Protein AF-A0AA96GDY6-F1 (afdb_monomer)

Sequence (91 aa):
MNLHQRGTELIEALKGHLLEVLHGHPDAEPGGTGVFQEEIARRAGLHNMGTGELDHTCGEMLRLLHKEGKIKLVDEAEPDEKRKRWRLTSQ

Solvent-accessible surface area (backbone atoms only — not comparable to full-atom values): 5034 Å² total; per-residue (Å²): 137,59,72,68,59,55,52,51,54,53,52,52,52,51,46,50,49,52,49,52,56,37,75,74,32,77,41,14,38,64,89,44,82,27,39,35,41,49,58,53,16,50,77,66,68,30,53,51,102,82,49,71,65,35,47,47,52,43,52,54,46,52,52,50,38,33,77,71,61,54,28,42,76,70,45,86,83,52,85,49,67,54,70,24,19,37,20,40,45,81,124

Secondary structure (DSSP, 8-state):
--HHHHHHHHHHHHHHHHHHHHHT-GGGSTTS--EEHHHHHHHHT---SS-THHHHHHHHHHHHHHHTTSEEES-TT---GGG-EEEE---

Foldseek 3Di:
DDPVVVVVVVLVVLLVLLLVLQVPDPQQEAVHPFDFLLVSCVSSVLDDPPDCPSSVVSLVSLVVCVVVQQKDWPCPPDPDSRRIGMHGDDD

Structure (mmCIF, N/CA/C/O backbone):
data_AF-A0AA96GDY6-F1
#
_entry.id   AF-A0AA96GDY6-F1
#
loop_
_atom_site.group_PDB
_atom_site.id
_atom_site.type_symbol
_atom_site.label_atom_id
_atom_site.label_alt_id
_atom_site.label_comp_id
_atom_site.label_asym_id
_atom_site.label_entity_id
_atom_site.label_seq_id
_atom_site.pdbx_PDB_ins_code
_atom_site.Cartn_x
_atom_site.Cartn_y
_atom_site.Cartn_z
_atom_site.occupancy
_atom_site.B_iso_or_equiv
_atom_site.auth_seq_id
_atom_site.auth_comp_id
_atom_site.auth_asym_id
_atom_site.auth_atom_id
_atom_site.pdbx_PDB_model_num
ATOM 1 N N . MET A 1 1 ? -3.804 13.299 -28.818 1.00 54.09 1 MET A N 1
ATOM 2 C CA . MET A 1 1 ? -3.715 12.686 -27.473 1.00 54.09 1 MET A CA 1
ATOM 3 C C . MET A 1 1 ? -2.635 13.413 -26.689 1.00 54.09 1 MET A C 1
ATOM 5 O O . MET A 1 1 ? -1.530 13.526 -27.205 1.00 54.09 1 MET A O 1
ATOM 9 N N . ASN A 1 2 ? -2.969 13.970 -25.522 1.00 77.50 2 ASN A N 1
ATOM 10 C CA . ASN A 1 2 ? -2.075 14.814 -24.721 1.00 77.50 2 ASN A CA 1
ATOM 11 C C . ASN A 1 2 ? -1.209 13.946 -23.782 1.00 77.50 2 ASN A C 1
ATOM 13 O O . ASN A 1 2 ? -1.712 12.993 -23.190 1.00 77.50 2 ASN A O 1
ATOM 17 N N . LEU A 1 3 ? 0.081 14.265 -23.644 1.00 74.81 3 LEU A N 1
ATOM 18 C CA . LEU A 1 3 ? 1.038 13.545 -22.791 1.00 74.81 3 LEU A CA 1
ATOM 19 C C . LEU A 1 3 ? 0.575 13.484 -2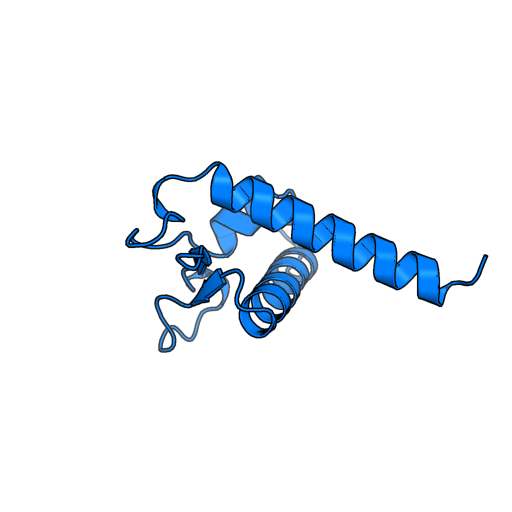1.325 1.00 74.81 3 LEU A C 1
ATOM 21 O O . LEU A 1 3 ? 0.739 12.463 -20.665 1.00 74.81 3 LEU A O 1
ATOM 25 N N . HIS A 1 4 ? -0.079 14.546 -20.850 1.00 73.88 4 HIS A N 1
ATOM 26 C CA . HIS A 1 4 ? -0.631 14.611 -19.496 1.00 73.88 4 HIS A CA 1
ATOM 27 C C . HIS A 1 4 ? -1.737 13.576 -19.247 1.00 73.88 4 HIS A C 1
ATOM 29 O O . HIS A 1 4 ? -1.750 12.957 -18.190 1.00 73.88 4 HIS A O 1
ATOM 35 N N . GLN A 1 5 ? -2.618 13.336 -20.227 1.00 75.25 5 GLN A N 1
ATOM 36 C CA . GLN A 1 5 ? -3.686 12.334 -20.095 1.00 75.25 5 GLN A CA 1
ATOM 37 C C . GLN A 1 5 ? -3.108 10.923 -19.958 1.00 75.25 5 GLN A C 1
ATOM 39 O O . GLN A 1 5 ? -3.520 10.174 -19.080 1.00 75.25 5 GLN A O 1
ATOM 44 N N . ARG A 1 6 ? -2.079 10.607 -20.752 1.00 80.69 6 ARG A N 1
ATOM 45 C CA . ARG A 1 6 ? -1.374 9.318 -20.674 1.00 80.69 6 ARG A CA 1
ATOM 46 C C . ARG A 1 6 ? -0.675 9.113 -19.330 1.00 80.69 6 ARG A C 1
ATOM 48 O O . ARG A 1 6 ? -0.651 8.000 -18.820 1.00 80.69 6 ARG A O 1
ATOM 55 N N . GLY A 1 7 ? -0.114 10.180 -18.756 1.00 83.50 7 GLY A N 1
ATOM 56 C CA . GLY A 1 7 ? 0.500 10.132 -17.428 1.00 83.50 7 GLY A CA 1
ATOM 57 C C . GLY A 1 7 ? -0.514 9.803 -16.332 1.00 83.50 7 GLY A C 1
ATOM 58 O O . GLY A 1 7 ? -0.259 8.936 -15.502 1.00 83.50 7 GLY A O 1
ATOM 59 N N . THR A 1 8 ? -1.6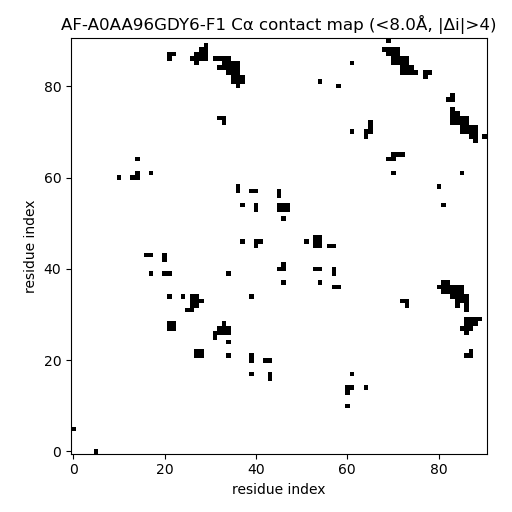86 10.443 -16.359 1.00 88.19 8 THR A N 1
ATOM 60 C CA . THR A 1 8 ? -2.768 10.157 -15.405 1.00 88.19 8 THR A CA 1
ATOM 61 C C . THR A 1 8 ? -3.289 8.729 -15.547 1.00 88.19 8 THR A C 1
ATOM 63 O O . THR A 1 8 ? -3.415 8.035 -14.545 1.00 88.19 8 THR A O 1
ATOM 66 N N . GLU A 1 9 ? -3.531 8.260 -16.772 1.00 90.62 9 GLU A N 1
ATOM 67 C CA . GLU A 1 9 ? -3.984 6.885 -17.031 1.00 90.62 9 GLU A CA 1
ATOM 68 C C . GLU A 1 9 ? -3.003 5.840 -16.483 1.00 90.62 9 GLU A C 1
ATOM 70 O O . GLU A 1 9 ? -3.422 4.856 -15.877 1.00 90.62 9 GLU A O 1
ATOM 75 N N . LEU A 1 10 ? -1.695 6.073 -16.639 1.00 89.38 10 LEU A N 1
ATOM 76 C CA . LEU A 1 10 ? -0.664 5.179 -16.114 1.00 89.38 10 LEU A CA 1
ATOM 77 C C . LEU A 1 10 ? -0.660 5.137 -14.579 1.00 89.38 10 LEU A C 1
ATOM 79 O O . LEU A 1 10 ? -0.526 4.063 -13.995 1.00 89.38 10 LEU A O 1
ATOM 83 N N . ILE A 1 11 ? -0.824 6.292 -13.927 1.00 91.94 11 ILE A N 1
ATOM 84 C CA . ILE A 1 11 ? -0.904 6.384 -12.463 1.00 91.94 11 ILE A CA 1
ATOM 85 C C . ILE A 1 11 ? -2.139 5.637 -11.947 1.00 91.94 11 ILE A C 1
ATOM 87 O O . ILE A 1 11 ? -2.032 4.863 -10.998 1.00 91.94 11 ILE A O 1
ATOM 91 N N . GLU A 1 12 ? -3.300 5.820 -12.580 1.00 94.12 12 GLU A N 1
ATOM 92 C CA . GLU A 1 12 ? -4.526 5.105 -12.205 1.00 94.12 12 GLU A CA 1
ATOM 93 C C . GLU A 1 12 ? -4.395 3.591 -12.402 1.00 94.12 12 GLU A C 1
ATOM 95 O O . GLU A 1 12 ? -4.770 2.824 -11.516 1.00 94.12 12 GLU A O 1
ATOM 100 N N . ALA A 1 13 ? -3.800 3.150 -13.515 1.00 93.06 13 ALA A N 1
ATOM 101 C CA . ALA A 1 13 ? -3.547 1.733 -13.763 1.00 93.06 13 ALA A CA 1
ATOM 102 C C . ALA A 1 13 ? -2.633 1.121 -12.690 1.00 93.06 13 ALA A C 1
ATOM 104 O O . ALA A 1 13 ? -2.902 0.029 -12.190 1.00 93.06 13 ALA A O 1
ATOM 105 N N . LEU A 1 14 ? -1.583 1.843 -12.285 1.00 93.81 14 LEU A N 1
ATOM 106 C CA . LEU A 1 14 ? -0.662 1.379 -11.253 1.00 93.81 14 LEU A CA 1
ATOM 107 C C . LEU A 1 14 ? -1.327 1.308 -9.873 1.00 93.81 14 LEU A C 1
ATOM 109 O O . LEU A 1 14 ? -1.159 0.322 -9.159 1.00 93.81 14 LEU A O 1
ATOM 113 N N . LYS A 1 15 ? -2.124 2.319 -9.510 1.00 95.56 15 LYS A N 1
ATOM 114 C CA . LYS A 1 15 ? -2.936 2.303 -8.285 1.00 95.56 15 LYS A CA 1
ATOM 115 C C . LYS A 1 15 ? -3.910 1.123 -8.268 1.00 95.56 15 LYS A C 1
ATOM 117 O O . LYS A 1 15 ? -4.002 0.437 -7.253 1.00 95.56 15 LYS A O 1
ATOM 122 N N . GLY A 1 16 ? -4.598 0.871 -9.384 1.00 96.25 16 GLY A N 1
ATOM 123 C CA . GLY A 1 16 ? -5.495 -0.274 -9.545 1.00 96.25 16 GLY A CA 1
ATOM 124 C C . GLY A 1 16 ? -4.775 -1.603 -9.317 1.00 96.25 16 GLY A C 1
ATOM 125 O O . GLY A 1 16 ? -5.214 -2.401 -8.494 1.00 96.25 16 GLY A O 1
ATOM 126 N N . HIS A 1 17 ? -3.612 -1.785 -9.943 1.00 96.12 17 HIS A N 1
ATOM 127 C CA . HIS A 1 17 ? -2.779 -2.980 -9.769 1.00 96.12 17 HIS A CA 1
ATOM 128 C C . HIS A 1 17 ? -2.344 -3.200 -8.310 1.00 96.12 17 HIS A C 1
ATOM 130 O O . HIS A 1 17 ? -2.432 -4.310 -7.788 1.00 96.12 17 HIS A O 1
ATOM 136 N N . LEU A 1 18 ? -1.932 -2.144 -7.599 1.00 95.75 18 LEU A N 1
ATOM 137 C CA . LEU A 1 18 ? -1.584 -2.258 -6.175 1.00 95.75 18 LEU A CA 1
ATOM 138 C C . LEU A 1 18 ? -2.782 -2.631 -5.298 1.00 95.75 18 LEU A C 1
ATOM 140 O O . LEU A 1 18 ? -2.630 -3.389 -4.337 1.00 95.75 18 LEU A O 1
ATOM 144 N N . LEU A 1 19 ? -3.973 -2.126 -5.623 1.00 96.81 19 LEU A N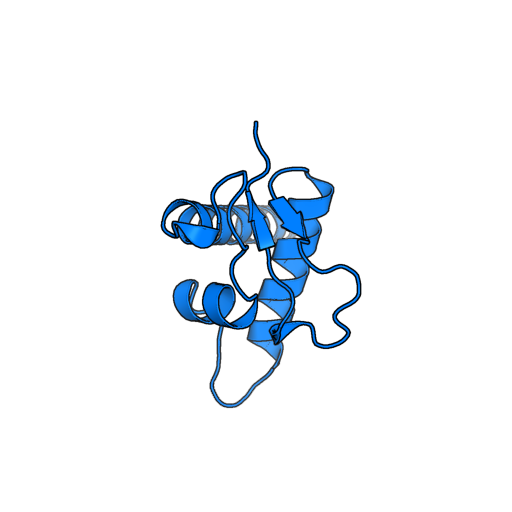 1
ATOM 145 C CA .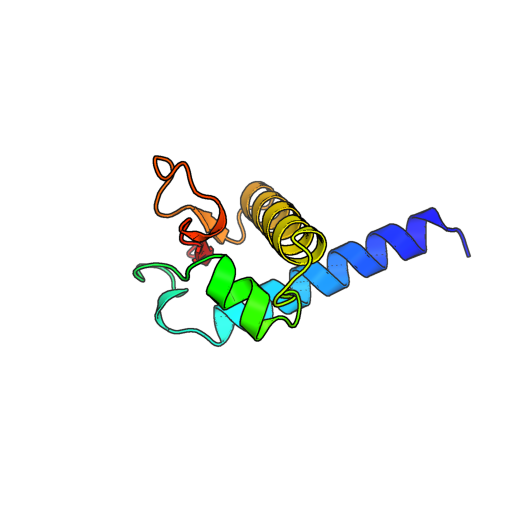 LEU A 1 19 ? -5.194 -2.539 -4.941 1.00 96.81 19 LEU A CA 1
ATOM 146 C C . LEU A 1 19 ? -5.504 -4.011 -5.211 1.00 96.81 19 LEU A C 1
ATOM 148 O O . LEU A 1 19 ? -5.857 -4.710 -4.269 1.00 96.81 19 LEU A O 1
ATOM 152 N N . GLU A 1 20 ? -5.358 -4.505 -6.439 1.00 96.81 20 GLU A N 1
ATOM 153 C CA . GLU A 1 20 ? -5.547 -5.930 -6.751 1.00 96.81 20 GLU A CA 1
ATOM 154 C C . GLU A 1 20 ? -4.592 -6.821 -5.944 1.00 96.81 20 GLU A C 1
ATOM 156 O O . GLU A 1 20 ? -5.025 -7.809 -5.347 1.00 96.81 20 GLU A O 1
ATOM 161 N N . VAL A 1 21 ? -3.318 -6.428 -5.834 1.00 96.06 21 VAL A N 1
ATOM 162 C CA . VAL A 1 21 ? -2.326 -7.118 -4.991 1.00 96.06 21 VAL A CA 1
ATOM 163 C C . VAL A 1 21 ? -2.772 -7.180 -3.528 1.00 96.06 21 VAL A C 1
ATOM 165 O O . VAL A 1 21 ? -2.651 -8.231 -2.898 1.00 96.06 21 VAL A O 1
ATOM 168 N N . LEU A 1 22 ? -3.298 -6.078 -2.985 1.00 96.06 22 LEU A N 1
ATOM 169 C CA . LEU A 1 22 ? -3.795 -6.0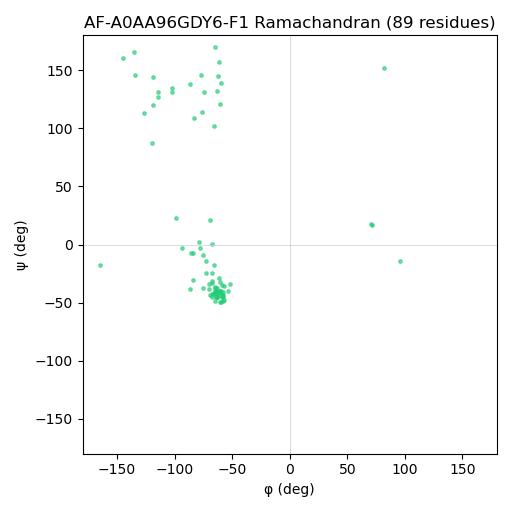28 -1.608 1.00 96.06 22 LEU A CA 1
ATOM 170 C C . LEU A 1 22 ? -5.069 -6.860 -1.421 1.00 96.06 22 LEU A C 1
ATOM 172 O O . LEU A 1 22 ? -5.146 -7.616 -0.463 1.00 96.06 22 LEU A O 1
ATOM 176 N N . HIS A 1 23 ? -6.037 -6.802 -2.337 1.00 95.81 23 HIS A N 1
ATOM 177 C CA . HIS A 1 23 ? -7.237 -7.648 -2.262 1.00 95.81 23 HIS A CA 1
ATOM 178 C C . HIS A 1 23 ? -6.903 -9.145 -2.321 1.00 95.81 23 HIS A C 1
ATOM 180 O O . HIS A 1 23 ? -7.616 -9.958 -1.741 1.00 95.81 23 HIS A O 1
ATOM 186 N N . GLY A 1 24 ? -5.807 -9.518 -2.987 1.00 94.69 24 GLY A N 1
ATOM 187 C CA . GLY A 1 24 ? -5.299 -10.888 -3.018 1.00 94.69 24 GLY A CA 1
ATOM 188 C C . GLY A 1 24 ? -4.517 -11.321 -1.770 1.00 94.69 24 GLY A C 1
ATOM 189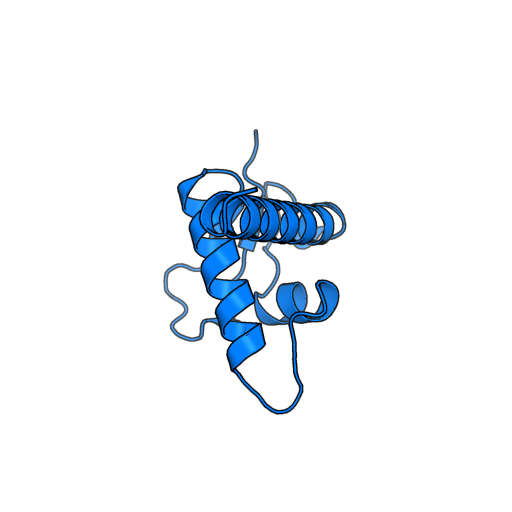 O O . GLY A 1 24 ? -3.995 -12.439 -1.758 1.00 94.69 24 GLY A O 1
ATOM 190 N N . HIS A 1 25 ? -4.379 -10.470 -0.745 1.00 95.31 25 HIS A N 1
ATOM 191 C CA . HIS A 1 25 ? -3.578 -10.755 0.445 1.00 95.31 25 HIS A CA 1
ATOM 192 C C . HIS A 1 25 ? -4.431 -10.747 1.730 1.00 95.31 25 HIS A C 1
ATOM 194 O O . HIS A 1 25 ? -4.952 -9.697 2.097 1.00 95.31 25 HIS A O 1
ATOM 200 N N . PRO A 1 26 ? -4.510 -11.856 2.495 1.00 92.75 26 PRO A N 1
ATOM 201 C CA . PRO A 1 26 ? -5.380 -11.939 3.677 1.00 92.75 26 PRO A CA 1
ATOM 202 C C . PRO A 1 26 ? -5.025 -10.902 4.754 1.00 92.75 26 PRO A C 1
ATOM 204 O O . PRO A 1 26 ? -5.898 -10.251 5.315 1.00 92.75 26 PRO A O 1
ATOM 207 N N . ASP A 1 27 ? -3.732 -10.660 4.992 1.00 95.50 27 ASP A N 1
ATOM 208 C CA . ASP A 1 27 ? -3.296 -9.646 5.967 1.00 95.50 27 ASP A CA 1
ATOM 209 C C . ASP A 1 27 ? -3.660 -8.198 5.583 1.00 95.50 27 ASP A C 1
ATOM 211 O O . ASP A 1 27 ? -3.645 -7.316 6.446 1.00 95.50 27 ASP A O 1
ATOM 215 N N . ALA A 1 28 ? -3.988 -7.932 4.313 1.00 95.56 28 ALA A N 1
ATOM 216 C CA . ALA A 1 28 ? -4.416 -6.615 3.849 1.00 95.56 28 ALA A CA 1
ATOM 217 C C . ALA A 1 28 ? -5.911 -6.356 4.069 1.00 95.56 28 ALA A C 1
ATOM 219 O O . ALA A 1 28 ? -6.357 -5.231 3.837 1.00 95.56 28 ALA A O 1
ATOM 220 N N . GLU A 1 29 ? -6.690 -7.351 4.499 1.00 94.44 29 GLU A N 1
ATOM 221 C CA . GLU A 1 29 ? -8.114 -7.169 4.761 1.00 94.44 29 GLU A CA 1
ATOM 222 C C . GLU A 1 29 ? -8.371 -6.130 5.869 1.00 94.44 29 GLU A C 1
ATOM 224 O O . GLU A 1 29 ? -7.516 -5.868 6.732 1.00 94.44 29 GLU A O 1
ATOM 229 N N . PRO A 1 30 ? -9.568 -5.521 5.900 1.00 93.06 30 PRO A N 1
ATOM 230 C CA . PRO A 1 30 ? -9.930 -4.625 6.983 1.00 93.06 30 PRO A CA 1
ATOM 231 C C . PRO A 1 30 ? -9.907 -5.344 8.339 1.00 93.06 30 PRO A C 1
ATOM 233 O O . PRO A 1 30 ? -10.626 -6.308 8.569 1.00 93.06 30 PRO A O 1
ATOM 236 N N . GLY A 1 31 ? -9.076 -4.853 9.262 1.00 88.25 31 GLY A N 1
ATOM 237 C CA . GLY A 1 31 ? -8.849 -5.507 10.559 1.00 88.25 31 GLY A CA 1
ATOM 238 C C . GLY A 1 31 ? -7.612 -6.409 10.592 1.00 88.25 31 GLY A C 1
ATOM 239 O O . GLY A 1 31 ? -7.115 -6.680 11.682 1.00 88.25 31 GLY A O 1
ATOM 240 N N . GLY A 1 32 ? -7.049 -6.753 9.430 1.00 91.38 32 GLY A N 1
ATOM 241 C CA . GLY A 1 32 ? -5.799 -7.496 9.292 1.00 91.38 32 GLY A CA 1
ATOM 242 C C . GLY A 1 32 ? -4.570 -6.744 9.810 1.00 91.38 32 GLY A C 1
ATOM 243 O O . GLY A 1 32 ? -4.623 -5.547 10.134 1.00 91.38 32 GLY A O 1
ATOM 244 N N . THR A 1 33 ? -3.455 -7.468 9.890 1.00 93.38 33 THR A N 1
ATOM 245 C CA . THR A 1 33 ? -2.155 -7.004 10.408 1.00 93.38 33 THR A CA 1
ATOM 246 C C . THR A 1 33 ? -1.429 -6.041 9.464 1.00 93.38 33 THR A C 1
ATOM 248 O O . THR A 1 33 ? -0.512 -5.346 9.902 1.00 93.38 33 THR A O 1
ATOM 251 N N . GLY A 1 34 ? -1.866 -5.955 8.206 1.00 94.94 34 GLY A N 1
ATOM 252 C CA . GLY A 1 34 ? -1.260 -5.161 7.148 1.00 94.94 34 GLY A CA 1
ATOM 253 C C . GLY A 1 34 ? -0.075 -5.851 6.479 1.00 94.94 34 GLY A C 1
ATOM 254 O O . GLY A 1 34 ? 0.642 -6.647 7.080 1.00 94.94 34 GLY A O 1
ATOM 255 N N . VAL A 1 35 ? 0.140 -5.508 5.214 1.00 95.75 35 VAL A N 1
ATOM 256 C CA . VAL A 1 35 ? 1.188 -6.076 4.362 1.00 95.75 35 VAL A CA 1
ATOM 257 C C . VAL A 1 35 ? 2.339 -5.093 4.261 1.00 95.75 35 VAL A C 1
ATOM 259 O O . VAL A 1 35 ? 2.125 -3.898 4.052 1.00 95.75 35 VAL A O 1
ATOM 262 N N . PHE A 1 36 ? 3.565 -5.589 4.404 1.00 94.56 36 PHE A N 1
ATOM 263 C CA . PHE A 1 36 ? 4.763 -4.772 4.240 1.00 94.56 36 PHE A CA 1
ATOM 264 C C . PHE A 1 36 ? 4.840 -4.171 2.838 1.00 94.56 36 PHE A C 1
ATOM 266 O O . PHE A 1 36 ? 4.598 -4.862 1.848 1.00 94.56 36 PHE A O 1
ATOM 273 N N . GLN A 1 37 ? 5.243 -2.906 2.749 1.00 93.06 37 GLN A N 1
ATOM 274 C CA . GLN A 1 37 ? 5.452 -2.224 1.474 1.00 93.06 37 GLN A CA 1
ATOM 275 C C . GLN A 1 37 ? 6.390 -3.001 0.544 1.00 93.06 37 GLN A C 1
ATOM 277 O O . GLN A 1 37 ? 6.119 -3.087 -0.650 1.00 93.06 37 GLN A O 1
ATOM 282 N N . GLU A 1 38 ? 7.459 -3.597 1.078 1.00 91.19 38 GLU A N 1
ATOM 283 C CA . GLU A 1 38 ? 8.378 -4.425 0.287 1.00 91.19 38 GLU A CA 1
ATOM 284 C C . GLU A 1 38 ? 7.682 -5.645 -0.337 1.00 91.19 38 GLU A C 1
ATOM 286 O O . GLU A 1 38 ? 7.909 -5.965 -1.502 1.00 91.19 38 GLU A O 1
ATOM 291 N N . GLU A 1 39 ? 6.792 -6.306 0.405 1.00 92.69 39 GLU A N 1
ATOM 292 C CA . GLU A 1 39 ? 6.044 -7.458 -0.106 1.00 92.69 39 GLU A CA 1
ATOM 293 C C . GLU A 1 39 ? 5.008 -7.028 -1.155 1.00 92.69 39 GLU A C 1
ATOM 295 O O . GLU A 1 39 ? 4.859 -7.691 -2.184 1.00 92.69 39 GLU A O 1
ATOM 300 N N . ILE A 1 40 ? 4.349 -5.882 -0.952 1.00 94.19 40 ILE A N 1
ATOM 301 C CA . ILE A 1 40 ? 3.453 -5.285 -1.953 1.00 94.19 40 ILE A CA 1
ATOM 302 C C . ILE A 1 40 ? 4.234 -4.977 -3.235 1.00 94.19 40 ILE A C 1
ATOM 304 O O . ILE A 1 40 ? 3.817 -5.383 -4.319 1.00 94.19 40 ILE A O 1
ATOM 308 N N . ALA A 1 41 ? 5.390 -4.314 -3.121 1.00 92.00 41 ALA A N 1
ATOM 309 C CA . ALA A 1 41 ? 6.247 -3.983 -4.257 1.00 92.00 41 ALA A CA 1
ATOM 310 C C . ALA A 1 41 ? 6.694 -5.245 -5.006 1.00 92.00 41 ALA A C 1
ATOM 312 O O . ALA A 1 41 ? 6.609 -5.300 -6.234 1.00 92.00 41 ALA A O 1
ATOM 313 N N . ARG A 1 42 ? 7.105 -6.290 -4.277 1.00 90.81 42 ARG A N 1
ATOM 314 C CA . ARG A 1 42 ? 7.518 -7.575 -4.852 1.00 90.81 42 ARG A CA 1
ATOM 315 C C . ARG A 1 42 ? 6.397 -8.226 -5.654 1.00 90.81 42 ARG A C 1
ATOM 317 O O . ARG A 1 42 ? 6.622 -8.614 -6.798 1.00 90.81 42 ARG A O 1
ATOM 324 N N . ARG A 1 43 ? 5.193 -8.316 -5.087 1.00 91.75 43 ARG A N 1
ATOM 325 C CA . ARG A 1 43 ? 4.023 -8.906 -5.762 1.00 91.75 43 ARG A CA 1
ATOM 326 C C . ARG A 1 43 ? 3.540 -8.076 -6.942 1.00 91.75 43 ARG A C 1
ATOM 328 O O . ARG A 1 43 ? 3.091 -8.636 -7.935 1.00 91.75 43 ARG A O 1
ATOM 335 N N . ALA A 1 44 ? 3.673 -6.757 -6.852 1.00 90.88 44 ALA A N 1
ATOM 336 C CA . ALA A 1 44 ? 3.322 -5.847 -7.929 1.00 90.88 44 ALA A CA 1
ATOM 337 C C . ALA A 1 44 ? 4.345 -5.835 -9.080 1.00 90.88 44 ALA A C 1
ATOM 339 O O . ALA A 1 44 ? 4.077 -5.214 -10.106 1.00 90.88 44 ALA A O 1
ATOM 340 N N . GLY A 1 45 ? 5.507 -6.487 -8.929 1.00 88.81 45 GLY A N 1
ATOM 341 C CA . GLY A 1 45 ? 6.610 -6.391 -9.891 1.00 88.81 45 GLY A CA 1
ATOM 342 C C . GLY A 1 45 ? 7.321 -5.032 -9.865 1.00 88.81 45 GLY A C 1
ATOM 343 O O . GLY A 1 45 ? 8.045 -4.693 -10.795 1.00 88.81 45 GLY A O 1
ATOM 344 N N . LEU A 1 46 ? 7.124 -4.257 -8.796 1.00 84.94 46 LEU A N 1
ATOM 345 C CA . LEU A 1 46 ? 7.747 -2.955 -8.542 1.00 84.94 46 LEU A CA 1
ATOM 346 C C . LEU A 1 46 ? 8.944 -3.073 -7.593 1.00 84.94 46 LEU A C 1
ATOM 348 O O . LEU A 1 46 ? 9.306 -2.112 -6.925 1.00 84.94 46 LEU A O 1
ATOM 352 N N . HIS A 1 47 ? 9.548 -4.252 -7.508 1.00 74.88 47 HIS A N 1
ATOM 353 C CA . HIS A 1 47 ? 10.737 -4.485 -6.706 1.00 74.88 47 HIS A CA 1
ATOM 354 C C . HIS A 1 47 ? 11.907 -4.829 -7.624 1.00 74.88 47 HIS A C 1
ATOM 356 O O . HIS A 1 47 ? 11.806 -5.750 -8.435 1.00 74.88 47 HIS A O 1
ATOM 362 N N . ASN A 1 48 ? 13.027 -4.118 -7.485 1.00 66.06 48 ASN A N 1
ATOM 363 C CA . ASN A 1 48 ? 14.289 -4.510 -8.108 1.00 66.06 48 ASN A CA 1
ATOM 364 C C . ASN A 1 48 ? 15.295 -4.867 -7.012 1.00 66.06 48 ASN A C 1
ATOM 366 O O . ASN A 1 48 ? 15.520 -4.066 -6.107 1.00 66.06 48 ASN A O 1
ATOM 370 N N . MET A 1 49 ? 15.971 -6.014 -7.131 1.00 57.56 49 MET A N 1
ATOM 371 C CA . MET A 1 49 ? 17.000 -6.475 -6.182 1.00 57.56 49 MET A CA 1
ATOM 372 C C . MET A 1 49 ? 18.299 -5.633 -6.213 1.00 57.56 49 MET A C 1
ATOM 374 O O . MET A 1 49 ? 19.354 -6.103 -5.796 1.00 57.56 49 MET A O 1
ATOM 378 N N . GLY A 1 50 ? 18.250 -4.388 -6.704 1.00 54.03 50 GLY A N 1
ATOM 379 C CA . GLY A 1 50 ? 19.431 -3.533 -6.851 1.00 54.03 50 GLY A CA 1
ATOM 380 C C . GLY A 1 50 ? 19.187 -2.037 -7.087 1.00 54.03 50 GLY A C 1
ATOM 381 O O . GLY A 1 50 ? 20.106 -1.260 -6.849 1.00 54.03 50 GLY A O 1
ATOM 382 N N . THR A 1 51 ? 17.991 -1.591 -7.504 1.00 54.47 51 THR A N 1
ATOM 383 C CA . THR A 1 51 ? 17.696 -0.155 -7.708 1.00 54.47 51 THR A CA 1
ATOM 384 C C . THR A 1 51 ? 16.443 0.271 -6.936 1.00 54.47 51 THR A C 1
ATOM 386 O O . THR A 1 51 ? 15.331 -0.148 -7.243 1.00 54.47 51 THR A O 1
ATOM 389 N N . GLY A 1 52 ? 16.611 1.126 -5.921 1.00 59.59 52 GLY A N 1
ATOM 390 C CA . GLY A 1 52 ? 15.535 1.565 -5.015 1.00 59.59 52 GLY A CA 1
ATOM 391 C C . GLY A 1 52 ? 14.437 2.442 -5.640 1.00 59.59 52 GLY A C 1
ATOM 392 O O . GLY A 1 52 ? 13.514 2.849 -4.941 1.00 59.59 52 GLY A O 1
ATOM 393 N N . GLU A 1 53 ? 14.508 2.743 -6.939 1.00 61.06 53 GLU A N 1
ATOM 394 C CA . GLU A 1 53 ? 13.546 3.609 -7.639 1.00 61.06 53 GLU A CA 1
ATOM 395 C C . GLU A 1 53 ? 12.156 2.966 -7.800 1.00 61.06 53 GLU A C 1
ATOM 397 O O . GLU A 1 53 ? 11.136 3.654 -7.708 1.00 61.06 53 GLU A O 1
ATOM 402 N N . LEU A 1 54 ? 12.085 1.641 -7.988 1.00 65.06 54 LEU A N 1
ATOM 403 C CA . LEU A 1 54 ? 10.796 0.945 -8.101 1.00 65.06 54 LEU A CA 1
ATOM 404 C C . LEU A 1 54 ? 10.117 0.794 -6.726 1.00 65.06 54 LEU A C 1
ATOM 406 O O . LEU A 1 54 ? 8.912 1.035 -6.610 1.00 65.06 54 LEU A O 1
ATOM 410 N N . ASP A 1 55 ? 10.906 0.542 -5.673 1.00 76.56 55 ASP A N 1
ATOM 411 C CA . ASP A 1 55 ? 10.435 0.537 -4.279 1.00 76.56 55 ASP A CA 1
ATOM 412 C C . ASP A 1 55 ? 9.855 1.913 -3.891 1.00 76.56 55 ASP A C 1
ATOM 414 O O . ASP A 1 55 ? 8.818 1.998 -3.225 1.00 76.56 55 ASP A O 1
ATOM 418 N N . HIS A 1 56 ? 10.499 2.999 -4.343 1.00 84.38 56 HIS A N 1
ATOM 419 C CA . HIS A 1 56 ? 10.012 4.365 -4.147 1.00 84.38 56 HIS A CA 1
ATOM 420 C C . HIS A 1 56 ? 8.682 4.608 -4.871 1.00 84.38 56 HIS A C 1
ATOM 422 O O . HIS A 1 56 ? 7.747 5.137 -4.271 1.00 84.38 56 HIS A O 1
ATOM 428 N N . THR A 1 57 ? 8.565 4.160 -6.125 1.00 87.94 57 THR A N 1
ATOM 429 C CA . THR A 1 57 ? 7.323 4.283 -6.905 1.00 87.94 57 THR A CA 1
ATOM 430 C C . THR A 1 57 ? 6.150 3.591 -6.207 1.00 87.94 57 THR A C 1
ATOM 432 O O . THR A 1 57 ? 5.073 4.177 -6.094 1.00 87.94 57 THR A O 1
ATOM 435 N N . CYS A 1 58 ? 6.359 2.379 -5.678 1.00 91.31 58 CYS A N 1
ATOM 436 C CA . CYS A 1 58 ? 5.350 1.677 -4.881 1.00 91.31 58 CYS A CA 1
ATOM 437 C C . CYS A 1 58 ? 4.910 2.516 -3.666 1.00 91.31 58 CYS A C 1
ATOM 439 O O . CYS A 1 58 ? 3.715 2.731 -3.458 1.00 91.31 58 CYS A O 1
ATOM 441 N N . GLY A 1 59 ? 5.871 3.065 -2.914 1.00 91.75 59 GLY A N 1
ATOM 442 C CA . GLY A 1 59 ? 5.598 3.921 -1.757 1.00 91.75 59 GLY A CA 1
ATOM 443 C C . GLY A 1 59 ? 4.766 5.162 -2.092 1.00 91.75 59 GLY A C 1
ATOM 444 O O . GLY A 1 59 ? 3.791 5.455 -1.398 1.00 91.75 59 GLY A O 1
ATOM 445 N N . GLU A 1 60 ? 5.092 5.874 -3.173 1.00 93.12 60 GLU A N 1
ATOM 446 C CA . GLU A 1 60 ? 4.321 7.051 -3.596 1.00 93.12 60 GLU A CA 1
ATOM 447 C C . GLU A 1 60 ? 2.880 6.687 -3.977 1.00 93.12 60 GLU A C 1
ATOM 449 O O . GLU A 1 60 ? 1.939 7.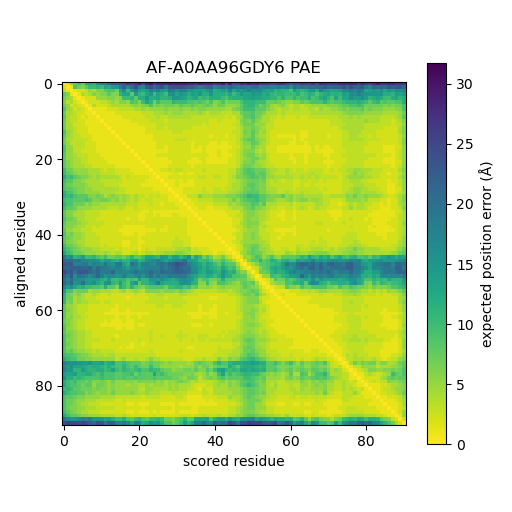370 -3.565 1.00 93.12 60 GLU A O 1
ATOM 454 N N . MET A 1 61 ? 2.675 5.581 -4.697 1.00 95.19 61 MET A N 1
ATOM 455 C CA . MET A 1 61 ? 1.328 5.133 -5.063 1.00 95.19 61 MET A CA 1
ATOM 456 C C . MET A 1 61 ? 0.498 4.729 -3.840 1.00 95.19 61 MET A C 1
ATOM 458 O O . MET A 1 61 ? -0.677 5.090 -3.753 1.00 95.19 61 MET A O 1
ATOM 462 N N . LEU A 1 62 ? 1.100 4.052 -2.859 1.00 94.94 62 LEU A N 1
ATOM 463 C CA . LEU A 1 62 ? 0.431 3.713 -1.598 1.00 94.94 62 LEU A CA 1
ATOM 464 C C . LEU A 1 62 ? 0.022 4.975 -0.823 1.00 94.94 62 LEU A C 1
ATOM 466 O O . LEU A 1 62 ? -1.092 5.058 -0.306 1.00 94.94 62 LEU A O 1
ATOM 470 N N . ARG A 1 63 ? 0.862 6.016 -0.806 1.00 94.94 63 ARG A N 1
ATOM 471 C CA . ARG A 1 63 ? 0.501 7.305 -0.194 1.00 94.94 63 ARG A CA 1
ATOM 472 C C . ARG A 1 63 ? -0.649 8.000 -0.919 1.00 94.94 63 ARG A C 1
ATOM 474 O O . ARG A 1 63 ? -1.480 8.617 -0.253 1.00 94.94 63 ARG A O 1
ATOM 481 N N . LEU A 1 64 ? -0.717 7.923 -2.249 1.00 95.88 64 LEU A N 1
ATOM 482 C CA . LEU A 1 64 ? -1.854 8.453 -3.010 1.00 95.88 64 LEU A CA 1
ATOM 483 C C . LEU A 1 64 ? -3.142 7.693 -2.677 1.00 95.88 64 LEU A C 1
ATOM 485 O O . LEU A 1 64 ? -4.130 8.316 -2.298 1.00 95.88 64 LEU A O 1
ATOM 489 N N . LEU A 1 65 ? -3.104 6.359 -2.696 1.00 96.38 65 LEU A N 1
ATOM 490 C CA . LEU A 1 65 ? -4.235 5.510 -2.304 1.00 96.38 65 LEU A CA 1
ATOM 491 C C . LEU A 1 65 ? -4.696 5.765 -0.861 1.00 96.38 65 LEU A C 1
ATOM 493 O O . LEU A 1 65 ? -5.891 5.714 -0.566 1.00 96.38 65 LEU A O 1
ATOM 497 N N . HIS A 1 66 ? -3.762 6.065 0.043 1.00 96.00 66 HIS A N 1
ATOM 498 C CA . HIS A 1 66 ? -4.074 6.449 1.416 1.00 96.00 66 HIS A CA 1
ATOM 499 C C . HIS A 1 66 ? -4.786 7.801 1.489 1.00 96.00 66 HIS A C 1
ATOM 501 O O . HIS A 1 66 ? -5.805 7.916 2.166 1.00 96.00 66 HIS A O 1
ATOM 507 N N . LYS A 1 67 ? -4.309 8.811 0.749 1.00 95.12 67 LYS A N 1
ATOM 508 C CA . LYS A 1 67 ? -4.994 10.111 0.636 1.00 95.12 67 LYS A CA 1
ATOM 509 C C . LY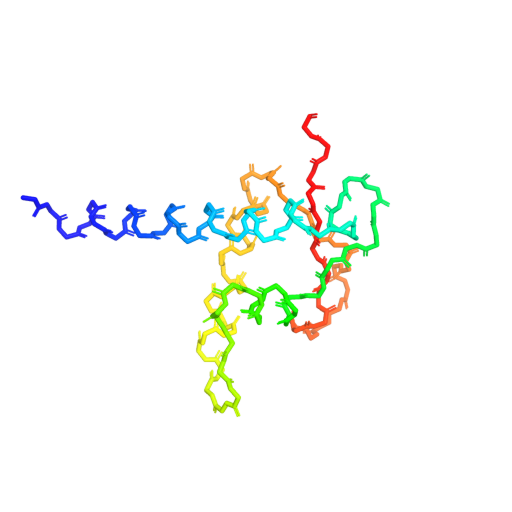S A 1 67 ? -6.397 9.976 0.038 1.00 95.12 67 LYS A C 1
ATOM 511 O O . LYS A 1 67 ? -7.290 10.726 0.414 1.00 95.12 67 LYS A O 1
ATOM 516 N N . GLU A 1 68 ? -6.595 9.009 -0.854 1.00 95.19 68 GLU A N 1
ATOM 517 C CA . GLU A 1 68 ? -7.895 8.653 -1.439 1.00 95.19 68 GLU A CA 1
ATOM 518 C C . GLU A 1 68 ? -8.781 7.816 -0.497 1.00 95.19 68 GLU A C 1
ATOM 520 O O . GLU A 1 68 ? -9.916 7.487 -0.843 1.00 95.19 68 GLU A O 1
ATOM 525 N N . GLY A 1 69 ? -8.284 7.453 0.690 1.00 95.56 69 GLY A N 1
ATOM 526 C CA . GLY A 1 69 ? -9.024 6.685 1.690 1.00 95.56 69 GLY A CA 1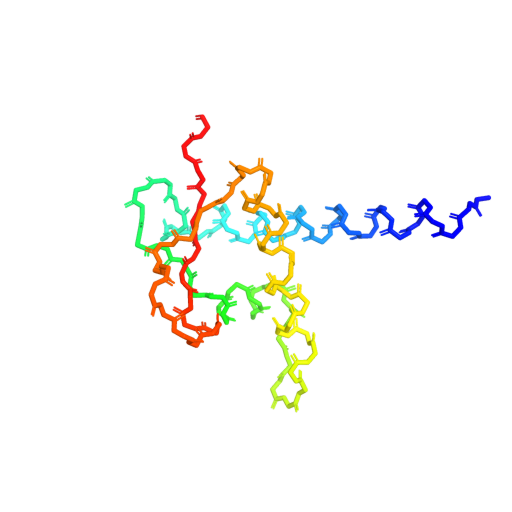
ATOM 527 C C . GLY A 1 69 ? -9.262 5.222 1.314 1.00 95.56 69 GLY A C 1
ATOM 528 O O . GLY A 1 69 ? -10.135 4.587 1.902 1.00 95.56 69 GLY A O 1
ATOM 529 N N . LYS A 1 70 ? -8.519 4.673 0.343 1.00 96.50 70 LYS A N 1
ATOM 530 C CA . LYS A 1 70 ? -8.641 3.275 -0.119 1.00 96.50 70 LYS A CA 1
ATOM 531 C C . LYS A 1 70 ? -7.856 2.287 0.735 1.00 96.50 70 LYS A C 1
ATOM 533 O O . LYS A 1 70 ? -8.232 1.126 0.869 1.00 96.50 70 LYS A O 1
ATOM 538 N N . ILE A 1 71 ? -6.754 2.757 1.304 1.00 96.50 71 ILE A N 1
ATOM 539 C CA . ILE A 1 71 ? -5.896 1.988 2.201 1.00 96.50 71 ILE A CA 1
ATOM 540 C C . ILE A 1 71 ? -5.531 2.848 3.404 1.00 96.50 71 ILE A C 1
ATOM 542 O O . ILE A 1 71 ? -5.702 4.064 3.378 1.00 96.50 71 ILE A O 1
ATOM 546 N N . LYS A 1 72 ? -5.011 2.228 4.456 1.00 95.88 72 LYS A N 1
ATOM 547 C CA . LYS A 1 72 ? -4.480 2.916 5.632 1.00 95.88 72 LYS A CA 1
ATOM 548 C C . LYS A 1 72 ? -3.144 2.326 6.053 1.00 95.88 72 LYS A C 1
ATOM 550 O O . LYS A 1 72 ? -2.922 1.117 5.929 1.00 95.88 72 LYS A O 1
ATOM 555 N N . LEU A 1 73 ? -2.282 3.199 6.561 1.00 94.19 73 LEU A N 1
ATOM 556 C CA . LEU A 1 73 ? -1.025 2.819 7.188 1.00 94.19 73 LEU A CA 1
ATOM 557 C C . LEU A 1 73 ? -1.324 2.223 8.571 1.00 94.19 73 LEU A C 1
ATOM 559 O O . LEU A 1 73 ? -2.122 2.767 9.332 1.00 94.19 73 LEU A O 1
ATOM 563 N N . VAL A 1 74 ? -0.735 1.069 8.871 1.00 92.00 74 VAL A N 1
ATOM 564 C CA . VAL A 1 74 ? -0.898 0.383 10.162 1.00 92.00 74 VAL A CA 1
ATOM 565 C C . VAL A 1 74 ? 0.120 0.893 11.179 1.00 92.00 74 VAL A C 1
ATOM 567 O O . VAL A 1 74 ? -0.237 1.091 12.336 1.00 92.00 74 VAL A O 1
ATOM 570 N N . ASP A 1 75 ? 1.351 1.165 10.737 1.00 84.75 75 ASP A N 1
ATOM 571 C CA . ASP A 1 75 ? 2.451 1.609 11.597 1.00 84.75 75 ASP A CA 1
ATOM 572 C C . ASP A 1 75 ? 2.955 2.994 11.172 1.00 84.75 75 ASP A C 1
ATOM 574 O O . ASP A 1 75 ? 3.894 3.122 10.386 1.00 84.75 75 ASP A O 1
ATOM 578 N N . GLU A 1 76 ? 2.344 4.059 11.694 1.00 79.12 76 GLU A N 1
ATOM 579 C CA . GLU A 1 76 ? 2.780 5.434 11.391 1.00 79.12 76 GLU A CA 1
ATOM 580 C C . GLU A 1 76 ? 4.165 5.765 11.967 1.00 79.12 76 GLU A C 1
ATOM 582 O O . GLU A 1 76 ? 4.862 6.635 11.447 1.00 79.12 76 GLU A O 1
ATOM 587 N N . ALA A 1 77 ? 4.574 5.055 13.022 1.00 84.00 77 ALA A N 1
ATOM 588 C CA . ALA A 1 77 ? 5.832 5.280 13.726 1.00 84.00 77 ALA A CA 1
ATOM 589 C C . ALA A 1 77 ? 7.043 4.555 13.110 1.00 84.00 77 ALA A C 1
ATOM 591 O O . ALA A 1 77 ? 8.156 4.774 13.579 1.00 84.00 77 ALA A O 1
ATOM 592 N N . GLU A 1 78 ? 6.858 3.689 12.107 1.00 86.12 78 GLU A N 1
ATOM 593 C CA . GLU A 1 78 ? 7.961 2.952 11.478 1.00 86.12 78 GLU A CA 1
ATOM 594 C C . GLU A 1 78 ? 8.748 3.878 10.528 1.00 86.12 78 GLU A C 1
ATOM 596 O O . GLU A 1 78 ? 8.192 4.333 9.519 1.00 86.12 78 GLU A O 1
ATOM 601 N N . PRO A 1 79 ? 10.025 4.195 10.830 1.00 80.94 79 PRO A N 1
ATOM 602 C CA . PRO A 1 79 ? 10.834 5.068 9.984 1.00 80.94 79 PRO A CA 1
ATOM 603 C C . PRO A 1 79 ? 11.273 4.398 8.675 1.00 80.94 79 PRO A C 1
ATOM 605 O O . PRO A 1 79 ? 11.540 5.107 7.705 1.00 80.94 79 PRO A O 1
ATOM 608 N N . ASP A 1 80 ? 11.358 3.064 8.625 1.00 85.31 80 ASP A N 1
ATOM 609 C CA . ASP A 1 80 ? 11.715 2.340 7.407 1.00 85.31 80 ASP A CA 1
ATOM 610 C C . ASP A 1 80 ? 10.484 2.134 6.514 1.00 85.31 80 ASP A C 1
ATOM 612 O O . ASP A 1 80 ? 9.609 1.312 6.791 1.00 85.31 80 ASP A O 1
ATOM 616 N N . GLU A 1 81 ? 10.439 2.852 5.388 1.00 83.38 81 GLU A N 1
ATOM 617 C CA . GLU A 1 81 ? 9.369 2.741 4.390 1.00 83.38 81 GLU A CA 1
ATOM 618 C C . GLU A 1 81 ? 9.121 1.293 3.945 1.00 83.38 81 GLU A C 1
ATOM 620 O O . GLU A 1 81 ? 7.975 0.919 3.720 1.00 83.38 81 GLU A O 1
ATOM 625 N N . LYS A 1 82 ? 10.153 0.441 3.874 1.00 84.94 82 LYS A N 1
ATOM 626 C CA . LYS A 1 82 ? 9.992 -0.967 3.469 1.00 84.94 82 LYS A CA 1
ATOM 627 C C . LYS A 1 82 ? 9.199 -1.779 4.486 1.00 84.94 82 LYS A C 1
ATOM 629 O O . LYS A 1 82 ? 8.474 -2.705 4.112 1.00 84.94 82 LYS A O 1
ATOM 634 N N . ARG A 1 83 ? 9.322 -1.413 5.763 1.00 88.25 83 ARG A N 1
ATOM 635 C CA . ARG A 1 83 ? 8.694 -2.083 6.908 1.00 88.25 83 ARG A CA 1
ATOM 636 C C . ARG A 1 83 ? 7.350 -1.471 7.293 1.00 88.25 83 ARG A C 1
ATOM 638 O O . ARG A 1 83 ? 6.662 -2.023 8.149 1.00 88.25 83 ARG A O 1
ATOM 645 N N . LYS A 1 84 ? 6.926 -0.396 6.626 1.00 92.75 84 LYS A N 1
ATOM 646 C CA . LYS A 1 84 ? 5.566 0.131 6.757 1.00 92.75 84 LYS A CA 1
ATOM 647 C C . LYS A 1 84 ? 4.548 -0.891 6.272 1.00 92.75 84 LYS A C 1
ATOM 649 O O . LYS A 1 84 ? 4.687 -1.460 5.187 1.00 92.75 84 LYS A O 1
ATOM 654 N N . ARG A 1 85 ? 3.511 -1.109 7.080 1.00 95.00 85 ARG A N 1
ATOM 655 C CA . ARG A 1 85 ? 2.418 -2.038 6.777 1.00 95.00 85 ARG A CA 1
ATOM 656 C C . ARG A 1 85 ? 1.175 -1.307 6.300 1.00 95.00 85 ARG A C 1
ATOM 658 O O . ARG A 1 85 ? 0.712 -0.376 6.952 1.00 95.00 85 ARG A O 1
ATOM 665 N N . TRP A 1 86 ? 0.603 -1.769 5.198 1.00 96.00 86 TRP A N 1
ATOM 666 C CA . TRP A 1 86 ? -0.574 -1.183 4.564 1.00 96.00 86 TRP A CA 1
ATOM 667 C C . TRP A 1 86 ? -1.724 -2.188 4.522 1.00 96.00 86 TRP A C 1
ATOM 669 O O . TRP A 1 86 ? -1.506 -3.384 4.339 1.00 96.00 86 TRP A O 1
ATOM 679 N N . ARG A 1 87 ? -2.960 -1.712 4.683 1.00 96.25 87 ARG A N 1
ATOM 680 C CA . ARG A 1 87 ? -4.174 -2.537 4.550 1.00 96.25 87 ARG A CA 1
ATOM 681 C C . ARG A 1 87 ? -5.329 -1.752 3.953 1.00 96.25 87 ARG A C 1
ATOM 683 O O . ARG A 1 87 ? -5.339 -0.525 4.035 1.00 96.25 87 ARG A O 1
ATOM 690 N N . LEU A 1 88 ? -6.313 -2.458 3.417 1.00 96.94 88 LEU A N 1
ATOM 691 C CA . LEU A 1 88 ? -7.553 -1.889 2.904 1.00 96.94 88 LEU A CA 1
ATOM 692 C C . LEU A 1 88 ? -8.333 -1.188 4.026 1.00 96.94 88 LEU A C 1
ATOM 694 O O . LEU A 1 88 ? -8.323 -1.592 5.198 1.00 96.94 88 LEU A O 1
ATOM 698 N N . THR A 1 89 ? -9.007 -0.100 3.675 1.00 94.75 89 THR A N 1
ATOM 699 C CA . THR A 1 89 ? -10.024 0.501 4.539 1.00 94.75 89 THR A CA 1
ATOM 700 C C . THR A 1 89 ? -11.306 -0.328 4.464 1.00 94.75 89 THR A C 1
ATOM 702 O O . THR A 1 89 ? -11.626 -0.905 3.428 1.00 94.75 89 THR A O 1
ATOM 705 N N . SER A 1 90 ? -12.045 -0.420 5.574 1.00 76.62 90 SER A N 1
ATOM 706 C CA . SER A 1 90 ? -13.426 -0.911 5.535 1.00 76.62 90 SER A CA 1
ATOM 707 C C . SER A 1 90 ? -14.228 0.116 4.736 1.00 76.62 90 SER A C 1
ATOM 709 O O . SER A 1 90 ? -14.471 1.205 5.257 1.00 76.62 90 SER A O 1
ATOM 711 N N . GLN A 1 91 ? -14.531 -0.167 3.469 1.00 57.62 91 GLN A N 1
ATOM 712 C CA . GLN A 1 91 ? -15.525 0.612 2.729 1.00 57.62 91 GLN A CA 1
ATOM 713 C C . GLN A 1 91 ? -16.932 0.231 3.185 1.00 57.62 91 GLN A C 1
ATOM 715 O O . GLN A 1 91 ? -17.142 -0.964 3.496 1.00 57.62 91 GLN A O 1
#

Organism: NCBI:txid3020900

pLDDT: mean 87.59, std 11.33, range [54.03, 96.94]

Nearest PDB structures (foldseek):
  9ipu-assembly1_I  TM=7.445E-01  e=9.771E-02  Homo sapiens
  6la8-assembly1_S  TM=7.497E-01  e=2.565E-01  Homo sapiens
  7jpo-assembly1_E  TM=6.501E-01  e=1.056E+00  Homo sapiens
  7jpp-assembly1_E  TM=6.672E-01  e=4.640E+00  Homo sapiens
  8s0d-assembly1_E  TM=5.538E-01  e=8.829E+00  Homo sapiens

Radius of gyration: 13.09 Å; Cα contacts (8 Å, |Δi|>4): 125; chains: 1; bounding box: 35×27×41 Å

Mean predicted aligned error: 5.22 Å